Protein 1PCH (pdb70)

Foldseek 3Di:
DKDKFFFAPQQFCDDPLLVQQLVLLVVDPWFKWKDWDPDIFGSVDSVRSVVVVGHGRTMMMIATGDDCRVVSRVSNVVSCCVVVRGPD

Nearest PDB structures (foldseek):
  1pch-assembly1_A  TM=1.011E+00  e=1.546E-18  Mycoplasma capricolum
  2hpr-assembly1_A  TM=9.844E-01  e=6.852E-11  Bacillus subtilis
  3oqo-assembly1_S  TM=9.778E-01  e=7.846E-11  Bacillus subtilis
  1y4y-assembly1_A  TM=9.800E-01  e=2.841E-10  Geobacillus stearothermophilus
  1ptf-assembly1_A  TM=9.772E-01  e=2.481E-10  Enterococcus faecalis

Radius of gyration: 11.25 Å; Cα contacts (8 Å, |Δi|>4): 177; chains: 1; bounding box: 27×23×26 Å

Solvent-accessible surface area: 4728 Å² total; per-residue (Å²): 48,124,27,61,20,78,0,57,25,194,101,0,6,57,53,111,4,0,50,56,0,9,141,35,0,66,131,26,81,1,104,3,35,0,47,0,102,140,76,129,8,70,0,61,31,73,149,61,0,71,77,10,62,4,141,68,48,22,110,0,22,0,51,0,74,48,146,28,9,112,127,0,11,107,23,0,86,88,15,0,47,101,41,70,0,12,141,107

InterPro domains:
  IPR000032 Phosphocarrier protein HPr-like [PF00381] (4-81)
  IPR000032 Phosphocarrier protein HPr-like [PR00107] (13-29)
  IPR000032 Phosphocarrier protein HPr-like [PR00107] (38-53)
  IPR000032 Phosphocarrier protein HPr-like [PR00107] (53-70)
  IPR000032 Phosphocarrier protein HPr-like [PS51350] (1-89)
  IPR000032 Phosphocarrier protein HPr-like [TIGR01003] (1-81)
  IPR000032 Phosphocarrier protein HPr-like [cd00367] (6-81)
  IPR001020 Phosphotransferase system, HPr histidine phosphorylation site [PS00369] (13-20)
  IPR002114 Phosphotransferase system, HPr serine phosphorylation site [PS00589] (39-54)
  IPR035895 HPr-like superfamily [G3DSA:3.30.1340.10] (2-89)
  IPR035895 HPr-like superfamily [SSF55594] (1-81)
  IPR050399 Phosphocarrier protein HPr [PTHR33705] (2-81)

Structure (mmCIF, N/CA/C/O backbone):
data_1PCH
#
_entry.id   1PCH
#
_cell.length_a   32.200
_cell.length_b   42.200
_cell.length_c   52.400
_cell.angle_alpha   90.00
_cell.angle_beta   90.00
_cell.angle_gamma   90.00
#
_symmetry.space_group_name_H-M   'P 21 21 21'
#
loop_
_entity.id
_entity.type
_entity.pdbx_description
1 polymer 'PHOSPHOCARRIER PROTEIN'
2 non-polymer 'SULFATE ION'
3 water water
#
loop_
_atom_site.group_PDB
_atom_site.id
_atom_site.type_symbol
_atom_site.label_atom_id
_atom_site.label_alt_id
_atom_site.label_comp_id
_atom_site.label_asym_id
_atom_site.label_entity_id
_atom_site.label_seq_id
_atom_site.pdbx_PDB_ins_code
_atom_site.Cartn_x
_atom_site.Cartn_y
_atom_site.Cartn_z
_atom_site.occupancy
_atom_site.B_iso_or_equiv
_atom_site.auth_seq_id
_atom_site.auth_comp_id
_atom_site.auth_asym_id
_atom_site.auth_atom_id
_atom_site.pdbx_PDB_model_num
ATOM 1 N N . ALA A 1 1 ? 19.466 5.472 2.333 1.00 21.82 2 ALA A N 1
ATOM 2 C CA . ALA A 1 1 ? 18.221 6.011 1.821 1.00 22.24 2 ALA A CA 1
ATOM 3 C C . ALA A 1 1 ? 17.325 6.396 3.010 1.00 19.47 2 ALA A C 1
ATOM 4 O O . ALA A 1 1 ? 17.297 5.704 4.005 1.00 24.62 2 ALA A O 1
ATOM 6 N N . LYS A 1 2 ? 16.604 7.516 2.860 1.00 19.68 3 LYS A N 1
ATOM 7 C CA . LYS A 1 2 ? 15.774 7.924 3.985 1.00 20.95 3 LYS A CA 1
ATOM 8 C C . LYS A 1 2 ? 14.628 8.819 3.641 1.00 23.53 3 LYS A C 1
ATOM 9 O O . LYS A 1 2 ? 14.537 9.512 2.622 1.00 24.98 3 LYS A O 1
ATOM 15 N N . PHE A 1 3 ? 13.689 8.882 4.611 1.00 20.05 4 PHE A N 1
ATOM 16 C CA . PHE A 1 3 ? 12.548 9.746 4.473 1.00 20.87 4 PHE A CA 1
ATOM 17 C C . PHE A 1 3 ? 11.991 10.049 5.859 1.00 21.55 4 PHE A C 1
ATOM 18 O O . PHE A 1 3 ? 12.199 9.310 6.802 1.00 19.03 4 PHE A O 1
ATOM 26 N N . SER A 1 4 ? 11.352 11.215 5.940 1.00 21.48 5 SER A N 1
ATOM 27 C CA . SER A 1 4 ? 10.785 11.596 7.228 1.00 18.20 5 SER A CA 1
ATOM 28 C C . SER A 1 4 ? 9.337 11.864 6.995 1.00 16.77 5 SER A C 1
ATOM 29 O O . SER A 1 4 ? 8.897 12.181 5.872 1.00 19.64 5 SER A O 1
ATOM 32 N N . ALA A 1 5 ? 8.513 11.676 8.022 1.00 17.13 6 ALA A N 1
ATOM 33 C CA . ALA A 1 5 ? 7.083 11.947 7.806 1.00 17.25 6 ALA A CA 1
ATOM 34 C C . ALA A 1 5 ? 6.472 12.223 9.177 1.00 15.64 6 ALA A C 1
ATOM 35 O O . ALA A 1 5 ? 7.034 11.824 10.204 1.00 18.61 6 ALA A O 1
ATOM 37 N N . ILE A 1 6 ? 5.316 12.805 9.193 1.00 17.81 7 ILE A N 1
ATOM 38 C CA . ILE A 1 6 ? 4.683 13.013 10.527 1.00 18.46 7 ILE A CA 1
ATOM 39 C C . ILE A 1 6 ? 3.605 11.930 10.644 1.00 17.25 7 ILE A C 1
ATOM 40 O O . ILE A 1 6 ? 2.852 11.744 9.714 1.00 19.46 7 ILE A O 1
ATOM 45 N N . ILE A 1 7 ? 3.553 11.272 11.762 1.00 15.24 8 ILE A N 1
ATOM 46 C CA . ILE A 1 7 ? 2.547 10.260 12.036 1.00 16.97 8 ILE A CA 1
ATOM 47 C C . ILE A 1 7 ? 1.196 10.950 12.259 1.00 16.36 8 ILE A C 1
ATOM 48 O O . ILE A 1 7 ? 1.071 11.741 13.154 1.00 17.74 8 ILE A O 1
ATOM 53 N N . THR A 1 8 ? 0.229 10.655 11.396 1.00 20.38 9 THR A N 1
ATOM 54 C CA . THR A 1 8 ? -1.056 11.331 11.580 1.00 25.71 9 THR A CA 1
ATOM 55 C C . THR A 1 8 ? -2.112 10.437 12.151 1.00 29.32 9 THR A C 1
ATOM 56 O O . THR A 1 8 ? -3.225 10.915 12.424 1.00 29.16 9 THR A O 1
ATOM 60 N N . ASP A 1 9 ? -1.766 9.155 12.315 1.00 28.84 10 ASP A N 1
ATOM 61 C CA . ASP A 1 9 ? -2.725 8.215 12.892 1.00 24.69 10 ASP A CA 1
ATOM 62 C C . ASP A 1 9 ? -3.022 8.715 14.352 1.00 20.86 10 ASP A C 1
ATOM 63 O O . ASP A 1 9 ? -2.083 9.089 14.988 1.00 16.71 10 ASP A O 1
ATOM 68 N N . LYS A 1 10 ? -4.280 8.775 14.706 1.00 25.76 11 LYS A N 1
ATOM 69 C CA . LYS A 1 10 ? -4.707 9.281 16.007 1.00 27.27 11 LYS A CA 1
ATOM 70 C C . LYS A 1 10 ? -4.326 8.380 17.152 1.00 32.50 11 LYS A C 1
ATOM 71 O O . LYS A 1 10 ? -4.419 8.763 18.334 1.00 38.88 11 LYS A O 1
ATOM 77 N N . VAL A 1 11 ? -3.890 7.166 16.858 1.00 34.90 12 VAL A N 1
ATOM 78 C CA . VAL A 1 11 ? -3.479 6.245 17.934 1.00 33.55 12 VAL A CA 1
ATOM 79 C C . VAL A 1 11 ? -1.969 6.070 17.905 1.00 34.07 12 VAL A C 1
ATOM 80 O O . VAL A 1 11 ? -1.347 5.398 18.718 1.00 50.38 12 VAL A O 1
ATOM 84 N N . GLY A 1 12 ? -1.324 6.687 16.882 1.00 24.92 13 GLY A N 1
ATOM 85 C CA . GLY A 1 12 ? 0.102 6.552 16.797 1.00 20.25 13 GLY A CA 1
ATOM 86 C C . GLY A 1 12 ? 0.496 5.295 15.999 1.00 19.34 13 GLY A C 1
ATOM 87 O O . GLY A 1 12 ? -0.255 4.798 15.205 1.00 25.59 13 GLY A O 1
ATOM 88 N N . LEU A 1 13 ? 1.697 4.855 16.275 1.00 21.70 14 LEU A N 1
ATOM 89 C CA . LEU A 1 13 ? 2.280 3.702 15.603 1.00 20.15 14 LEU A CA 1
ATOM 90 C C . LEU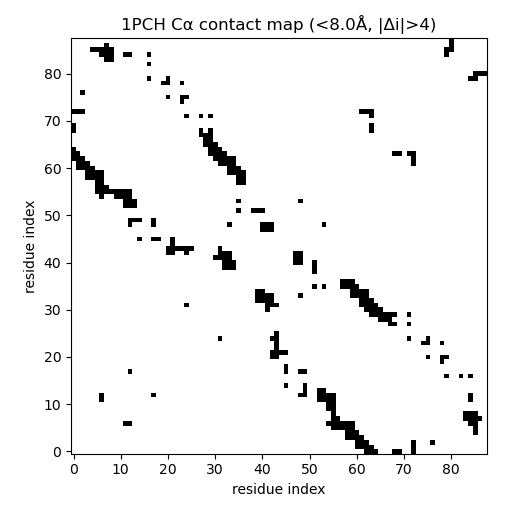 A 1 13 ? 1.982 2.487 16.496 1.00 18.01 14 LEU A C 1
ATOM 91 O O . LEU A 1 13 ? 2.715 2.208 17.429 1.00 20.69 14 LEU A O 1
ATOM 96 N N . HIS A 1 14 ? 0.767 1.993 16.267 1.00 18.49 15 HIS A N 1
ATOM 97 C CA . HIS A 1 14 ? 0.199 0.954 17.070 1.00 19.36 15 HIS A CA 1
ATOM 98 C C . HIS A 1 14 ? 0.304 -0.404 16.391 1.00 23.02 15 HIS A C 1
ATOM 99 O O . HIS A 1 14 ? 1.000 -0.560 15.393 1.00 18.59 15 HIS A O 1
ATOM 106 N N . ALA A 1 15 ? -0.233 -1.429 17.062 1.00 18.58 16 ALA A N 1
ATOM 107 C CA . ALA A 1 15 ? -0.016 -2.776 16.636 1.00 17.71 16 ALA A CA 1
ATOM 108 C C . ALA A 1 15 ? -0.244 -3.066 15.193 1.00 14.17 16 ALA A C 1
ATOM 109 O O . ALA A 1 15 ? 0.622 -3.766 14.593 1.00 17.82 16 ALA A O 1
ATOM 111 N N . ARG A 1 16 ? -1.354 -2.680 14.630 1.00 16.89 17 ARG A N 1
ATOM 112 C CA . ARG A 1 16 ? -1.672 -3.035 13.225 1.00 19.51 17 ARG A CA 1
ATOM 113 C C . ARG A 1 16 ? -0.614 -2.553 12.281 1.00 21.95 17 ARG A C 1
ATOM 114 O O . ARG A 1 16 ? -0.005 -3.291 11.483 1.00 16.22 17 ARG A O 1
ATOM 118 N N . PRO A 1 17 ? -0.377 -1.213 12.308 1.00 19.18 18 PRO A N 1
ATOM 119 C CA . PRO A 1 17 ? 0.662 -0.682 11.433 1.00 16.72 18 PRO A CA 1
ATOM 120 C C . PRO A 1 17 ? 2.011 -1.164 11.743 1.00 14.54 18 PRO A C 1
ATOM 121 O O . PRO A 1 17 ? 2.830 -1.481 10.832 1.00 18.07 18 PRO A O 1
ATOM 125 N N . ALA A 1 18 ? 2.406 -1.314 13.023 1.00 14.14 19 ALA A N 1
ATOM 126 C CA . ALA A 1 18 ? 3.706 -1.805 13.346 1.00 17.47 19 ALA A CA 1
ATOM 127 C C . ALA A 1 18 ? 3.901 -3.224 12.773 1.00 15.76 19 ALA A C 1
ATOM 128 O O . ALA A 1 18 ? 4.970 -3.531 12.287 1.00 15.11 19 ALA A O 1
ATOM 130 N N . SER A 1 19 ? 2.863 -4.037 12.908 1.00 16.98 20 SER A N 1
ATOM 131 C CA . SER A 1 19 ? 2.970 -5.432 12.468 1.00 16.89 20 SER A CA 1
ATOM 132 C C . SER A 1 19 ? 3.177 -5.499 10.968 1.00 13.32 20 SER A C 1
ATOM 133 O O . SER A 1 19 ? 4.003 -6.295 10.516 1.00 19.59 20 SER A O 1
ATOM 136 N N . VAL A 1 20 ? 2.406 -4.719 10.226 1.00 16.07 21 VAL A N 1
ATOM 137 C CA . VAL A 1 20 ? 2.477 -4.627 8.789 1.00 16.22 21 VAL A CA 1
ATOM 138 C C . VAL A 1 20 ? 3.815 -4.101 8.310 1.00 20.73 21 VAL A C 1
ATOM 139 O O . VAL A 1 20 ? 4.457 -4.557 7.385 1.00 14.27 21 VAL A O 1
ATOM 143 N N . LEU A 1 21 ? 4.293 -3.063 9.023 1.00 18.46 22 LEU A N 1
ATOM 144 C CA . LEU A 1 21 ? 5.604 -2.517 8.696 1.00 15.49 22 LEU A CA 1
ATOM 145 C C . LEU A 1 21 ? 6.722 -3.503 8.990 1.00 14.65 22 LEU A C 1
ATOM 146 O O . LEU A 1 21 ? 7.603 -3.626 8.156 1.00 16.00 22 LEU A O 1
ATOM 151 N N . ALA A 1 22 ? 6.685 -4.157 10.134 1.00 11.32 23 ALA A N 1
ATOM 152 C CA . ALA A 1 22 ? 7.745 -5.122 10.488 1.00 13.78 23 ALA A CA 1
ATOM 153 C C . ALA A 1 22 ? 7.816 -6.218 9.446 1.00 16.80 23 ALA A C 1
ATOM 154 O O . ALA A 1 22 ? 8.897 -6.632 9.037 1.00 14.17 23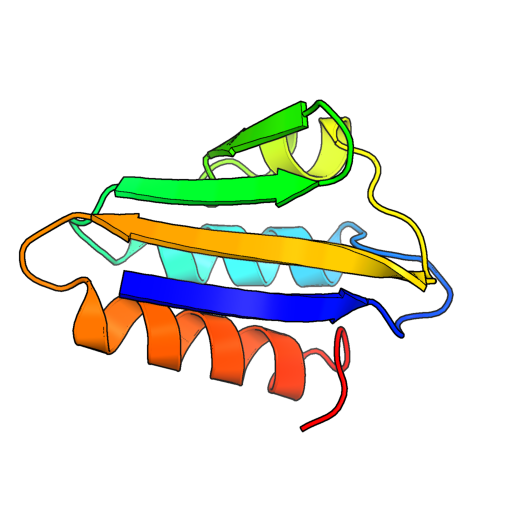 ALA A O 1
ATOM 156 N N . LYS A 1 23 ? 6.636 -6.658 8.990 1.00 14.69 24 LYS A N 1
ATOM 157 C CA . LYS A 1 23 ? 6.572 -7.714 7.978 1.00 17.94 24 LYS A CA 1
ATOM 158 C C . LYS A 1 23 ? 7.231 -7.246 6.690 1.00 16.93 24 LYS A C 1
ATOM 159 O O . LYS A 1 23 ? 7.968 -7.924 5.992 1.00 17.92 24 LYS A O 1
ATOM 165 N N . GLU A 1 24 ? 6.826 -6.037 6.293 1.00 15.54 25 GLU A N 1
ATOM 166 C CA . GLU A 1 24 ? 7.337 -5.476 5.050 1.00 17.26 25 GLU A CA 1
ATOM 167 C C . GLU A 1 24 ? 8.810 -5.217 5.104 1.00 18.27 25 GLU A C 1
ATOM 168 O O . GLU A 1 24 ? 9.577 -5.587 4.212 1.00 18.34 25 GLU A O 1
ATOM 174 N N . ALA A 1 25 ? 9.260 -4.592 6.217 1.00 16.33 26 ALA A N 1
ATOM 175 C CA . ALA A 1 25 ? 10.695 -4.351 6.336 1.00 15.42 26 ALA A CA 1
ATOM 176 C C . ALA A 1 25 ? 11.516 -5.618 6.305 1.00 15.67 26 ALA A C 1
ATOM 177 O O . ALA A 1 25 ? 12.621 -5.629 5.790 1.00 16.91 26 ALA A O 1
ATOM 179 N N . SER A 1 26 ? 10.971 -6.713 6.874 1.00 15.96 27 SER A N 1
ATOM 180 C CA . SER A 1 26 ? 11.708 -7.961 7.015 1.00 19.35 27 SER A CA 1
ATOM 181 C C . SER A 1 26 ? 12.072 -8.650 5.729 1.00 21.59 27 SER A C 1
ATOM 182 O O . SER A 1 26 ? 12.861 -9.589 5.684 1.00 24.24 27 SER A O 1
ATOM 185 N N . LYS A 1 27 ? 11.505 -8.159 4.640 1.00 21.26 28 LYS A N 1
ATOM 186 C CA . LYS A 1 27 ? 11.732 -8.703 3.333 1.00 24.16 28 LYS A CA 1
ATOM 187 C C . LYS A 1 27 ? 13.038 -8.263 2.721 1.00 21.48 28 LYS A C 1
ATOM 188 O O . LYS A 1 27 ? 13.477 -8.844 1.724 1.00 23.99 28 LYS A O 1
ATOM 194 N N . PHE A 1 28 ? 13.576 -7.165 3.197 1.00 18.43 29 PHE A N 1
ATOM 195 C CA . PHE A 1 28 ? 14.723 -6.478 2.716 1.00 11.87 29 PHE A CA 1
ATOM 196 C C . PHE A 1 28 ? 16.006 -6.859 3.432 1.00 11.89 29 PHE A C 1
ATOM 197 O O . PHE A 1 28 ? 16.086 -7.057 4.626 1.00 22.04 29 PHE A O 1
ATOM 205 N N . SER A 1 29 ? 17.066 -6.945 2.619 1.00 13.80 30 SER A N 1
ATOM 206 C CA . SER A 1 29 ? 18.351 -7.202 3.181 1.00 17.18 30 SER A CA 1
ATOM 207 C C . SER A 1 29 ? 18.881 -5.973 3.926 1.00 16.16 30 SER A C 1
ATOM 208 O O . SER A 1 29 ? 19.635 -6.102 4.870 1.00 14.96 30 SER A O 1
ATOM 211 N N . SER A 1 30 ? 18.473 -4.765 3.468 1.00 17.47 31 SER A N 1
ATOM 212 C CA . SER A 1 30 ? 18.953 -3.555 4.079 1.00 15.29 31 SER A CA 1
ATOM 213 C C . SER A 1 30 ? 18.620 -3.532 5.593 1.00 18.63 31 SER A C 1
ATOM 214 O O . SER A 1 30 ? 17.624 -4.058 6.006 1.00 17.74 31 SER A O 1
ATOM 217 N N . ASN A 1 31 ? 19.411 -2.741 6.257 1.00 24.14 32 ASN A N 1
ATOM 218 C CA . ASN A 1 31 ? 19.167 -2.388 7.666 1.00 19.09 32 ASN A CA 1
ATOM 219 C C . ASN A 1 31 ? 18.167 -1.226 7.618 1.00 18.39 32 ASN A C 1
ATOM 220 O O . ASN A 1 31 ? 18.384 -0.219 6.994 1.00 24.64 32 ASN A O 1
ATOM 225 N N . ILE A 1 32 ? 17.029 -1.420 8.279 1.00 18.60 33 ILE A N 1
ATOM 226 C CA . ILE A 1 32 ? 15.990 -0.425 8.262 1.00 12.92 33 ILE A CA 1
ATOM 227 C C . ILE A 1 32 ? 15.649 0.022 9.678 1.00 15.10 33 ILE A C 1
ATOM 228 O O . ILE A 1 32 ? 15.137 -0.657 10.530 1.00 17.48 33 ILE A O 1
ATOM 233 N N . THR A 1 33 ? 16.092 1.285 9.910 1.00 15.42 34 THR A N 1
ATOM 234 C CA . THR A 1 33 ? 15.918 1.871 11.221 1.00 18.56 34 THR A CA 1
ATOM 235 C C . THR A 1 33 ? 14.852 2.954 11.198 1.00 14.81 34 THR A C 1
ATOM 236 O O . THR A 1 33 ? 14.623 3.660 10.219 1.00 17.87 34 THR A O 1
ATOM 240 N N . ILE A 1 34 ? 14.170 3.044 12.301 1.00 14.33 35 ILE A N 1
ATOM 241 C CA . ILE A 1 34 ? 13.128 4.066 12.507 1.00 13.30 35 ILE A CA 1
ATOM 242 C C . ILE A 1 34 ? 13.631 4.917 13.688 1.00 17.21 35 ILE A C 1
ATOM 243 O O . ILE A 1 34 ? 14.166 4.382 14.653 1.00 18.33 35 ILE A O 1
ATOM 248 N N . ILE A 1 35 ? 13.604 6.217 13.470 1.00 20.03 36 ILE A N 1
ATOM 249 C CA . ILE A 1 35 ? 14.085 7.196 14.434 1.00 20.38 36 ILE A CA 1
ATOM 250 C C . ILE A 1 35 ? 12.905 8.118 14.796 1.00 17.50 36 ILE A C 1
ATOM 251 O O . ILE A 1 35 ? 12.152 8.513 13.900 1.00 17.36 36 ILE A O 1
ATOM 256 N N . ALA A 1 36 ? 12.757 8.348 16.066 1.00 17.71 37 ALA A N 1
ATOM 257 C CA . ALA A 1 36 ? 11.753 9.160 16.685 1.00 17.72 37 ALA A CA 1
ATOM 258 C C . ALA A 1 36 ? 12.274 9.721 18.032 1.00 21.14 37 ALA A C 1
ATOM 259 O O . ALA A 1 36 ? 12.699 8.999 18.912 1.00 20.28 37 ALA A O 1
ATOM 261 N N . ASN A 1 37 ? 12.224 11.059 18.135 1.00 22.82 38 ASN A N 1
ATOM 262 C CA . ASN A 1 37 ? 12.685 11.697 19.376 1.00 25.14 38 ASN A CA 1
ATOM 263 C C . ASN A 1 37 ? 14.125 11.258 19.598 1.00 22.69 38 ASN A C 1
ATOM 264 O O . ASN A 1 37 ? 14.946 11.364 18.680 1.00 25.66 38 ASN A O 1
ATOM 269 N N . GLU A 1 38 ? 14.475 10.766 20.764 1.00 22.68 39 GLU A N 1
ATOM 270 C CA . GLU A 1 38 ? 15.841 10.354 21.020 1.00 23.67 39 GLU A CA 1
ATOM 271 C C . GLU A 1 38 ? 16.053 8.855 20.741 1.00 23.89 39 GLU A C 1
ATOM 272 O O . GLU A 1 38 ? 17.177 8.411 20.934 1.00 25.61 39 GLU A O 1
ATOM 278 N N . LYS A 1 39 ? 15.020 8.144 20.390 1.00 24.16 40 LYS A N 1
ATOM 279 C CA . LYS A 1 39 ? 14.981 6.720 20.189 1.00 27.27 40 LYS A CA 1
ATOM 280 C C . LYS A 1 39 ? 15.220 6.310 18.712 1.00 24.88 40 LYS A C 1
ATOM 281 O O . LYS A 1 39 ? 14.717 6.913 17.796 1.00 20.21 40 LYS A O 1
ATOM 287 N N . GLN A 1 40 ? 15.885 5.196 18.566 1.00 24.36 41 GLN A N 1
ATOM 288 C CA . GLN A 1 40 ? 16.141 4.550 17.285 1.00 22.92 41 GLN A CA 1
ATOM 289 C C . GLN A 1 40 ? 15.732 3.074 17.440 1.00 25.05 41 GLN A C 1
ATOM 290 O O . GLN A 1 40 ? 15.946 2.472 18.489 1.00 21.49 41 GLN A O 1
ATOM 296 N N . GLY A 1 41 ? 15.097 2.550 16.379 1.00 19.76 42 GLY A N 1
ATOM 297 C CA . GLY A 1 41 ? 14.701 1.149 16.486 1.00 18.33 42 GLY A CA 1
ATOM 298 C C . GLY A 1 41 ? 14.838 0.426 15.142 1.00 20.84 42 GLY A C 1
ATOM 299 O O . GLY A 1 41 ? 14.991 1.054 14.092 1.00 22.19 42 GLY A O 1
ATOM 300 N 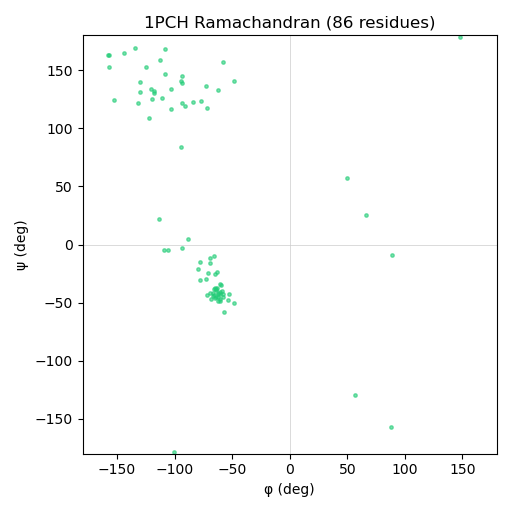N . ASN A 1 42 ? 14.808 -0.884 15.221 1.00 20.44 43 ASN A N 1
ATOM 301 C CA . ASN A 1 42 ? 14.881 -1.739 14.019 1.00 18.99 43 ASN A CA 1
ATOM 302 C C . ASN A 1 42 ? 13.421 -1.956 13.596 1.00 13.54 43 ASN A C 1
ATOM 303 O O . ASN A 1 42 ? 12.604 -2.478 14.339 1.00 15.07 43 ASN A O 1
ATOM 308 N N . LEU A 1 43 ? 13.132 -1.508 12.380 1.00 13.76 44 LEU A N 1
ATOM 309 C CA . LEU A 1 43 ? 11.782 -1.528 11.865 1.00 12.79 44 LEU A CA 1
ATOM 310 C C . LEU A 1 43 ? 11.282 -2.938 11.600 1.00 12.25 44 LEU A C 1
ATOM 311 O O . LEU A 1 43 ? 10.084 -3.180 11.455 1.00 13.23 44 LEU A O 1
ATOM 316 N N . LYS A 1 44 ? 12.253 -3.857 11.562 1.00 16.38 45 LYS A N 1
ATOM 317 C CA . LYS A 1 44 ? 11.926 -5.252 11.331 1.00 15.55 45 LYS A CA 1
ATOM 318 C C . LYS A 1 44 ? 11.394 -5.926 12.576 1.00 19.03 45 LYS A C 1
ATOM 319 O O . LYS A 1 44 ? 10.843 -7.018 12.522 1.00 18.84 45 LYS A O 1
ATOM 325 N N . SER A 1 45 ? 11.587 -5.276 13.716 1.00 18.85 46 SER A N 1
ATOM 326 C CA . SER A 1 45 ? 11.124 -5.813 14.989 1.00 18.60 46 SER A CA 1
ATOM 327 C C . SER A 1 45 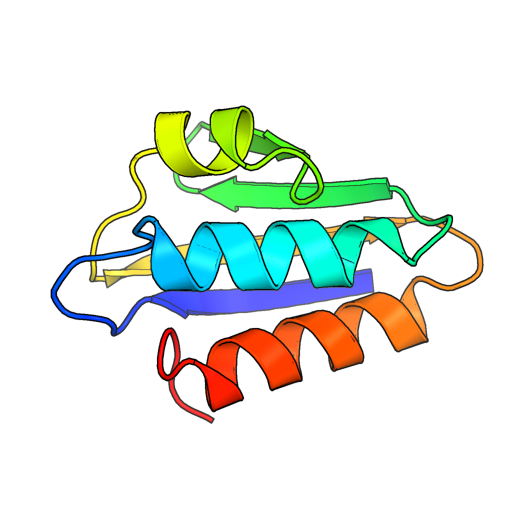? 9.854 -5.109 15.470 1.00 18.02 46 SER A C 1
ATOM 328 O O . SER A 1 45 ? 9.887 -3.923 15.819 1.00 17.90 46 SER A O 1
ATOM 331 N N . ILE A 1 46 ? 8.762 -5.860 15.570 1.00 18.93 47 ILE A N 1
ATOM 332 C CA . ILE A 1 46 ? 7.523 -5.264 16.045 1.00 18.18 47 ILE A CA 1
ATOM 333 C C . ILE A 1 46 ? 7.661 -4.795 17.487 1.00 17.72 47 ILE A C 1
ATOM 334 O O . ILE A 1 46 ? 7.123 -3.792 17.889 1.00 20.07 47 ILE A O 1
ATOM 339 N N . MET A 1 47 ? 8.389 -5.603 18.295 1.00 19.26 48 MET A N 1
ATOM 340 C CA . MET A 1 47 ? 8.604 -5.191 19.665 1.00 16.46 48 MET A CA 1
ATOM 341 C C . MET A 1 47 ? 9.362 -3.911 19.777 1.00 17.03 48 MET A C 1
ATOM 342 O O . MET A 1 47 ? 8.949 -2.969 20.534 1.00 16.52 48 MET A O 1
ATOM 347 N N . ASN A 1 48 ? 10.432 -3.744 19.033 1.00 17.00 49 ASN A N 1
ATOM 348 C CA . ASN A 1 48 ? 11.232 -2.546 19.029 1.00 19.23 49 ASN A CA 1
ATOM 349 C C . ASN A 1 48 ? 10.385 -1.309 18.659 1.00 15.01 49 ASN A C 1
ATOM 350 O O . ASN A 1 48 ? 10.4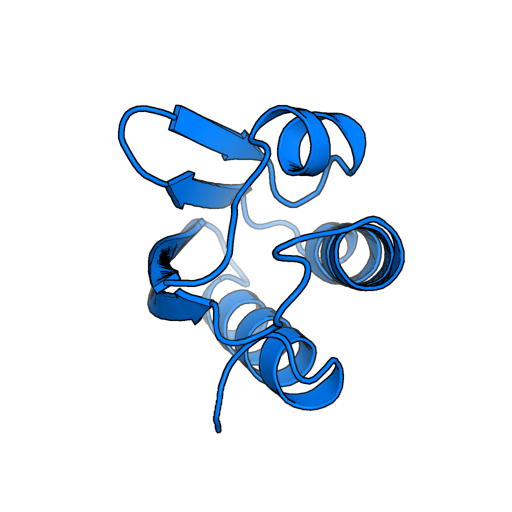83 -0.276 19.285 1.00 23.83 49 ASN A O 1
ATOM 355 N N . VAL A 1 49 ? 9.593 -1.492 17.631 1.00 16.48 50 VAL A N 1
ATOM 356 C CA . VAL A 1 49 ? 8.760 -0.406 17.120 1.00 19.35 50 VAL A CA 1
ATOM 357 C C . VAL A 1 49 ? 7.669 -0.060 18.090 1.00 18.71 50 VAL A C 1
ATOM 358 O O . VAL A 1 49 ? 7.408 1.130 18.388 1.00 20.84 50 VAL A O 1
ATOM 362 N N . MET A 1 50 ? 7.036 -1.033 18.708 1.00 13.28 51 MET A N 1
ATOM 363 C CA . MET A 1 50 ? 6.030 -0.740 19.708 1.00 15.23 51 MET A CA 1
ATOM 364 C C . MET A 1 50 ? 6.617 -0.070 20.955 1.00 17.26 51 MET A C 1
ATOM 365 O O . MET A 1 50 ? 5.958 0.786 21.545 1.00 17.81 51 MET A O 1
ATOM 373 N N . ALA A 1 51 ? 7.788 -0.479 21.371 1.00 19.10 52 ALA A N 1
ATOM 374 C CA . ALA A 1 51 ? 8.485 0.011 22.551 1.00 17.06 52 ALA A CA 1
ATOM 375 C C . ALA A 1 51 ? 8.828 1.491 22.407 1.00 21.44 52 ALA A C 1
ATOM 376 O O . ALA A 1 51 ? 9.087 2.166 23.383 1.00 20.18 52 ALA A O 1
ATOM 378 N N . MET A 1 52 ? 8.902 1.921 21.152 1.00 21.02 53 MET A N 1
ATOM 379 C CA . MET A 1 52 ? 9.186 3.323 20.845 1.00 18.58 53 MET A CA 1
ATOM 380 C C . MET A 1 52 ? 7.989 4.195 21.206 1.00 19.65 53 MET A C 1
ATOM 381 O O . MET A 1 52 ? 8.169 5.375 21.452 1.00 23.94 53 MET A O 1
ATOM 386 N N . ALA A 1 53 ? 6.822 3.568 21.219 1.00 17.65 54 ALA A N 1
ATOM 387 C CA . ALA A 1 53 ? 5.575 4.191 21.598 1.00 21.57 54 ALA A CA 1
ATOM 388 C C . ALA A 1 53 ? 5.403 5.512 20.853 1.00 25.43 54 ALA A C 1
ATOM 389 O O . ALA A 1 53 ? 5.311 6.574 21.441 1.00 26.23 54 ALA A O 1
ATOM 391 N N . ILE A 1 54 ? 5.450 5.403 19.522 1.00 18.17 55 ILE A N 1
ATOM 392 C CA . ILE A 1 54 ? 5.400 6.647 18.728 1.00 17.39 55 ILE A CA 1
ATOM 393 C C . ILE A 1 54 ? 4.014 7.156 18.669 1.00 18.27 55 ILE A C 1
ATOM 394 O O . ILE A 1 54 ? 3.092 6.407 18.397 1.00 20.71 55 ILE A O 1
ATOM 399 N N . LYS A 1 55 ? 3.816 8.432 19.112 1.00 17.59 56 LYS A N 1
ATOM 400 C CA . LYS A 1 55 ? 2.393 8.874 19.117 1.00 19.22 56 LYS A CA 1
ATOM 401 C C . LYS A 1 55 ? 2.164 9.900 17.998 1.00 19.37 56 LYS A C 1
ATOM 402 O O . LYS A 1 55 ? 3.101 10.415 17.384 1.00 19.81 56 LYS A O 1
ATOM 408 N N . THR A 1 56 ? 0.897 10.170 17.758 1.00 21.19 57 THR A N 1
ATOM 409 C CA . THR A 1 56 ? 0.489 11.139 16.746 1.00 20.48 57 THR A CA 1
ATOM 410 C C . THR A 1 56 ? 1.275 12.458 16.878 1.00 21.86 57 THR A C 1
ATOM 411 O O . THR A 1 56 ? 1.511 12.939 18.009 1.00 16.15 57 THR A O 1
ATOM 415 N N . GLY A 1 57 ? 1.627 13.014 15.753 1.00 21.42 58 GLY A N 1
ATOM 416 C CA . GLY A 1 57 ? 2.323 14.263 15.594 1.00 19.45 58 GLY A CA 1
ATOM 417 C C . GLY A 1 57 ? 3.805 14.144 15.597 1.00 20.49 58 GLY A C 1
ATOM 418 O O . GLY A 1 57 ? 4.592 15.033 15.298 1.00 19.33 58 GLY A O 1
ATOM 419 N N . THR A 1 58 ? 4.242 12.891 15.941 1.00 18.07 59 THR A N 1
ATOM 420 C CA . THR A 1 58 ? 5.653 12.648 15.994 1.00 18.75 59 THR A CA 1
ATOM 421 C C . THR A 1 58 ? 6.236 12.595 14.588 1.00 18.17 59 THR A C 1
ATOM 422 O O . THR A 1 58 ? 5.658 12.011 13.685 1.00 21.61 59 THR A O 1
ATOM 426 N N . GLU A 1 59 ? 7.365 13.237 14.416 1.00 20.99 60 GLU A N 1
ATOM 427 C CA . GLU A 1 59 ? 8.060 13.203 13.154 1.00 23.59 60 GLU A CA 1
ATOM 428 C C . GLU A 1 59 ? 9.089 12.034 13.267 1.00 25.59 60 GLU A C 1
ATOM 429 O O . GLU A 1 59 ? 9.914 11.981 14.145 1.00 23.56 60 GLU A O 1
ATOM 435 N N . ILE A 1 60 ? 8.898 11.123 12.316 1.00 21.02 61 ILE A N 1
ATOM 436 C CA . ILE A 1 60 ? 9.786 9.970 12.295 1.00 18.49 61 ILE A CA 1
ATOM 437 C C . ILE A 1 60 ? 10.644 10.054 11.033 1.00 18.42 61 ILE A C 1
ATOM 438 O O . ILE A 1 60 ? 10.286 10.687 10.053 1.00 20.87 61 ILE A O 1
ATOM 443 N N . THR A 1 61 ? 11.755 9.335 11.129 1.00 15.40 62 THR A N 1
ATOM 444 C CA . THR A 1 61 ? 12.668 9.228 10.021 1.00 16.81 62 THR A CA 1
ATOM 445 C C . THR A 1 61 ? 12.968 7.731 9.831 1.00 17.84 62 THR A C 1
ATOM 446 O O . THR A 1 61 ? 13.127 7.050 10.826 1.00 13.98 62 THR A O 1
ATOM 450 N N . ILE A 1 62 ? 12.861 7.304 8.598 1.00 18.51 63 ILE A N 1
ATOM 451 C CA . ILE A 1 62 ? 13.186 5.936 8.259 1.00 18.39 63 ILE A CA 1
ATOM 452 C C . ILE A 1 62 ? 14.473 5.964 7.398 1.00 19.12 63 ILE A C 1
ATOM 453 O O . ILE A 1 62 ? 14.567 6.740 6.436 1.00 19.37 63 ILE A O 1
ATOM 458 N N . GLN A 1 63 ? 15.440 5.205 7.834 1.00 17.29 64 GLN A N 1
ATOM 459 C CA . GLN A 1 63 ? 16.735 5.127 7.199 1.00 22.25 64 GLN A CA 1
ATOM 460 C C . GLN A 1 63 ? 16.964 3.660 6.746 1.00 21.70 64 GLN A C 1
ATOM 461 O O . GLN A 1 63 ? 16.821 2.793 7.584 1.00 19.44 64 GLN A O 1
ATOM 467 N N . ALA A 1 64 ? 17.251 3.505 5.482 1.00 21.28 65 ALA A N 1
ATOM 468 C CA . ALA A 1 64 ? 17.514 2.132 4.970 1.00 20.72 65 ALA A CA 1
ATOM 469 C C . ALA A 1 64 ? 18.970 2.140 4.467 1.00 22.06 65 ALA A C 1
ATOM 470 O O . ALA A 1 64 ? 19.369 3.072 3.767 1.00 21.98 65 ALA A O 1
ATOM 472 N N . ASP A 1 65 ? 19.728 1.152 4.855 1.00 19.33 66 ASP A N 1
ATOM 473 C CA . ASP A 1 65 ? 21.122 1.063 4.409 1.00 26.45 66 ASP A CA 1
ATOM 474 C C . ASP A 1 65 ? 21.358 -0.354 3.921 1.00 27.55 66 ASP A C 1
ATOM 475 O O . ASP A 1 65 ? 21.112 -1.371 4.567 1.00 22.69 66 ASP A O 1
ATOM 480 N N . GLY A 1 66 ? 21.757 -0.412 2.650 1.00 23.70 67 GLY A N 1
ATOM 481 C CA . GLY A 1 66 ? 21.940 -1.732 2.090 1.00 22.86 67 GLY A CA 1
ATOM 482 C C . GLY A 1 66 ? 21.634 -1.757 0.633 1.00 22.50 67 GLY A C 1
ATOM 483 O O . GLY A 1 66 ? 21.262 -0.771 0.012 1.00 21.98 67 GLY A O 1
ATOM 484 N N . ASN A 1 67 ? 21.822 -2.943 0.058 1.00 22.68 68 ASN A N 1
ATOM 485 C CA . ASN A 1 67 ? 21.732 -3.078 -1.386 1.00 24.87 68 ASN A CA 1
ATOM 486 C C . ASN A 1 67 ? 20.399 -2.827 -1.967 1.00 25.48 68 ASN A C 1
ATOM 487 O O . ASN A 1 67 ? 20.271 -2.430 -3.134 1.00 26.84 68 ASN A O 1
ATOM 492 N N . ASP A 1 68 ? 19.336 -3.030 -1.151 1.00 19.04 69 ASP A N 1
ATOM 493 C CA . ASP A 1 68 ? 17.977 -2.805 -1.684 1.00 17.50 69 ASP A CA 1
ATOM 494 C C . ASP A 1 68 ? 17.303 -1.648 -1.030 1.00 16.99 69 ASP A C 1
ATOM 495 O O . ASP A 1 68 ? 16.066 -1.453 -1.030 1.00 16.41 69 ASP A O 1
ATOM 500 N N . ALA A 1 69 ? 18.124 -0.757 -0.464 1.00 17.12 70 ALA A N 1
ATOM 501 C CA . ALA A 1 69 ? 17.614 0.384 0.249 1.00 17.64 70 ALA A CA 1
ATOM 502 C C . ALA A 1 69 ? 16.639 1.219 -0.512 1.00 18.07 70 ALA A C 1
ATOM 503 O O . ALA A 1 69 ? 15.642 1.750 0.017 1.00 18.40 70 ALA A O 1
ATOM 505 N N . ASP A 1 70 ? 16.961 1.451 -1.809 1.00 19.66 71 ASP A N 1
ATOM 506 C CA . ASP A 1 70 ? 16.047 2.332 -2.544 1.00 20.00 71 ASP A CA 1
ATOM 507 C C . ASP A 1 70 ? 14.671 1.754 -2.649 1.00 19.08 71 ASP A C 1
ATOM 508 O O . ASP A 1 70 ? 13.683 2.456 -2.589 1.00 22.36 71 ASP A O 1
ATOM 513 N N . GLN A 1 71 ? 14.596 0.406 -2.835 1.00 17.76 72 GLN A N 1
ATOM 514 C CA . GLN A 1 71 ? 13.262 -0.201 -2.958 1.00 17.10 72 GLN A CA 1
ATOM 515 C C . GLN A 1 71 ? 12.576 -0.188 -1.578 1.00 15.78 72 GLN A C 1
ATOM 516 O O . GLN A 1 71 ? 11.425 0.119 -1.459 1.00 17.63 72 GLN A O 1
ATOM 522 N N . ALA A 1 72 ? 13.377 -0.549 -0.585 1.00 16.95 73 ALA A N 1
ATOM 523 C CA . ALA A 1 72 ? 12.924 -0.642 0.790 1.00 20.05 73 ALA A CA 1
ATOM 524 C C . ALA A 1 72 ? 12.259 0.653 1.230 1.00 18.10 73 ALA A C 1
ATOM 525 O O . ALA A 1 72 ? 11.201 0.632 1.842 1.00 15.40 73 ALA A O 1
ATOM 527 N N . ILE A 1 73 ? 12.903 1.780 0.962 1.00 18.44 74 ILE A N 1
ATOM 528 C CA . ILE A 1 73 ? 12.322 3.059 1.419 1.00 19.46 74 ILE A CA 1
ATOM 529 C C . ILE A 1 73 ? 10.977 3.318 0.793 1.00 17.95 74 ILE A C 1
ATOM 530 O O . ILE A 1 73 ? 9.989 3.700 1.445 1.00 18.90 74 ILE A O 1
ATOM 535 N N . GLN A 1 74 ? 10.846 3.028 -0.514 1.00 17.97 75 GLN A N 1
ATOM 536 C CA . GLN A 1 74 ? 9.568 3.229 -1.191 1.00 15.82 75 GLN A CA 1
ATOM 537 C C . GLN A 1 74 ? 8.502 2.283 -0.673 1.00 17.86 75 GLN A C 1
ATOM 538 O O . GLN A 1 74 ? 7.342 2.683 -0.490 1.00 18.42 75 GLN A O 1
ATOM 544 N N . ALA A 1 75 ? 8.930 1.026 -0.457 1.00 16.85 76 ALA A N 1
ATOM 545 C CA . ALA A 1 75 ? 8.034 -0.001 0.026 1.00 15.09 76 ALA A CA 1
ATOM 546 C C . ALA A 1 75 ? 7.477 0.415 1.396 1.00 15.54 76 ALA A C 1
ATOM 547 O O . ALA A 1 75 ? 6.275 0.391 1.587 1.00 17.63 76 ALA A O 1
ATOM 549 N N . ILE A 1 76 ? 8.383 0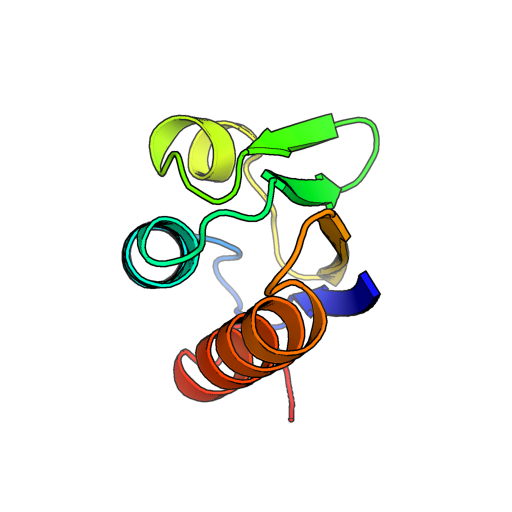.856 2.265 1.00 15.11 77 ILE A N 1
ATOM 550 C CA . ILE A 1 76 ? 7.992 1.302 3.599 1.00 16.34 77 ILE A CA 1
ATOM 551 C C . ILE A 1 76 ? 7.118 2.564 3.556 1.00 14.33 77 ILE A C 1
ATOM 552 O O . ILE A 1 76 ? 6.106 2.658 4.222 1.00 16.96 77 ILE A O 1
ATOM 557 N N . LYS A 1 77 ? 7.487 3.526 2.725 1.00 15.75 78 LYS A N 1
ATOM 558 C CA . LYS A 1 77 ? 6.675 4.739 2.606 1.00 12.97 78 LYS A CA 1
ATOM 559 C C . LYS A 1 77 ? 5.288 4.374 2.138 1.00 15.10 78 LYS A C 1
ATOM 560 O O . LYS A 1 77 ? 4.251 4.739 2.705 1.00 16.42 78 LYS A O 1
ATOM 566 N N . GLN A 1 78 ? 5.226 3.551 1.079 1.00 17.51 79 GLN A N 1
ATOM 567 C CA . GLN A 1 78 ? 3.878 3.180 0.586 1.00 20.00 79 GLN A CA 1
ATOM 568 C C . GLN A 1 78 ? 3.066 2.470 1.633 1.00 16.64 79 GLN A C 1
ATOM 569 O O . GLN A 1 78 ? 1.862 2.667 1.775 1.00 16.71 79 GLN A O 1
ATOM 575 N N . THR A 1 79 ? 3.739 1.574 2.373 1.00 14.76 80 THR A N 1
ATOM 576 C CA . THR A 1 79 ? 3.080 0.852 3.436 1.00 16.50 80 THR A CA 1
ATOM 577 C C . THR A 1 79 ? 2.480 1.793 4.481 1.00 14.83 80 THR A C 1
ATOM 578 O O . THR A 1 79 ? 1.358 1.569 4.942 1.00 19.05 80 THR A O 1
ATOM 582 N N . MET A 1 80 ? 3.234 2.826 4.839 1.00 15.35 81 MET A N 1
ATOM 583 C CA . MET A 1 80 ? 2.722 3.776 5.829 1.00 15.63 81 MET A CA 1
ATOM 584 C C . MET A 1 80 ? 1.497 4.527 5.318 1.00 17.99 81 MET A C 1
ATOM 585 O O . MET A 1 80 ? 0.582 4.810 6.061 1.00 20.06 81 MET A O 1
ATOM 590 N N . ILE A 1 81 ? 1.556 4.828 4.024 1.00 18.19 82 ILE A N 1
ATOM 591 C CA . ILE A 1 81 ? 0.451 5.543 3.409 1.00 23.43 82 ILE A CA 1
ATOM 592 C C . ILE A 1 81 ? -0.766 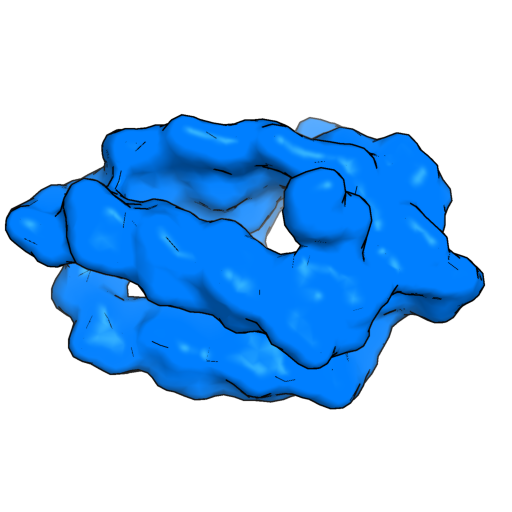4.628 3.378 1.00 25.15 82 ILE A C 1
ATOM 593 O O . ILE A 1 81 ? -1.872 5.001 3.738 1.00 24.82 82 ILE A O 1
ATOM 598 N N . ASP A 1 82 ? -0.484 3.401 2.928 1.00 25.14 83 ASP A N 1
ATOM 599 C CA . ASP A 1 82 ? -1.564 2.427 2.811 1.00 25.62 83 ASP A CA 1
ATOM 600 C C . ASP A 1 82 ? -2.204 2.151 4.158 1.00 26.64 83 ASP A C 1
ATOM 601 O O . ASP A 1 82 ? -3.359 1.783 4.257 1.00 34.42 83 ASP A O 1
ATOM 606 N N . THR A 1 83 ? -1.392 2.180 5.232 1.00 24.06 84 THR A N 1
ATOM 607 C CA . THR A 1 83 ? -2.016 1.834 6.525 1.00 25.23 84 THR A CA 1
ATOM 608 C C . THR A 1 83 ? -2.584 3.119 7.147 1.00 22.93 84 THR A C 1
ATOM 609 O O . THR A 1 83 ? -3.118 3.132 8.244 1.00 27.41 84 THR A O 1
ATOM 613 N N . ALA A 1 84 ? -2.507 4.211 6.405 1.00 23.64 85 ALA A N 1
ATOM 614 C CA . ALA A 1 84 ? -3.033 5.492 6.918 1.00 25.74 85 ALA A CA 1
ATOM 615 C C . ALA A 1 84 ? -2.240 5.989 8.094 1.00 25.43 85 ALA A C 1
ATOM 616 O O . ALA A 1 84 ? -2.708 6.730 8.969 1.00 30.07 85 ALA A O 1
ATOM 618 N N . LEU A 1 85 ? -0.957 5.590 8.203 1.00 20.34 86 LEU A N 1
ATOM 619 C CA . LEU A 1 85 ? -0.181 6.071 9.353 1.00 17.34 86 LEU A CA 1
ATOM 620 C C . LEU A 1 85 ? 0.275 7.513 9.140 1.00 22.16 86 LEU A C 1
ATOM 621 O O . LEU A 1 85 ? 0.586 8.278 10.040 1.00 24.38 86 LEU A O 1
ATOM 626 N N . ILE A 1 86 ? 0.475 7.827 7.873 1.00 19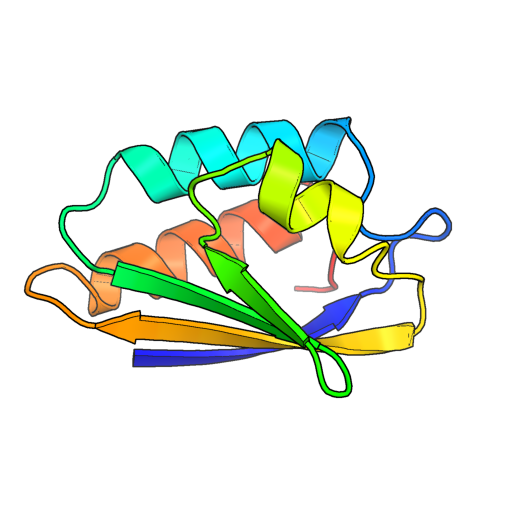.03 87 ILE A N 1
ATOM 627 C CA . ILE A 1 86 ? 0.961 9.084 7.421 1.00 18.52 87 ILE A CA 1
ATOM 628 C C . ILE A 1 86 ? 0.078 9.509 6.241 1.00 23.95 87 ILE A C 1
ATOM 629 O O . ILE A 1 86 ? -0.698 8.669 5.765 1.00 21.68 87 ILE A O 1
ATOM 634 N N . GLN A 1 87 ? 0.242 10.737 5.842 1.00 25.71 88 GLN A N 1
ATOM 635 C CA . GLN A 1 87 ? -0.517 11.239 4.682 1.00 31.92 88 GLN A CA 1
ATOM 636 C C . GLN A 1 87 ? 0.276 11.086 3.428 1.00 30.99 88 GLN A C 1
ATOM 637 O O . GLN A 1 87 ? 1.502 11.242 3.356 1.00 30.67 88 GLN A O 1
ATOM 643 N N . GLY A 1 88 ? -0.401 10.662 2.341 1.00 35.12 89 GLY A N 1
ATOM 644 C CA . GLY A 1 88 ? 0.424 10.506 1.118 1.00 38.59 89 GLY A CA 1
ATOM 645 C C . GLY A 1 88 ? 0.594 11.877 0.442 1.00 40.98 89 GLY A C 1
ATOM 646 O O . GLY A 1 88 ? -0.027 12.844 0.925 1.00 38.54 89 GLY A O 1
#

Secondary structure (DSSP, 8-state):
-EEEEE---TT-S-HHHHHHHHHHHTT-SSEEEEEETTEEEETT-HHHHHHH---TT-EEEEEEESTTHHHHHHHHHHHHHHTTSS--

B-factor: mean 24.69, std 9.09, range [11.32, 69.12]

Organism: Mycoplasma capricolum subsp. capricolum (strain California kid / ATCC 27343 / NCTC 10154) (NCBI:txid340047)

CATH classification: 3.30.1340.10

Sequence (88 aa):
AKFSAIITDKVGLHARPASVLAKEASKFSSNITIIANEKQGNLKSIMNVMAMAIKTGTEITIQADGNDADQAIQAIKQTMIDTALIQG